Protein AF-A0A917Z9F9-F1 (afdb_monomer_lite)

Radius of gyration: 21.96 Å; chains: 1; bounding box: 46×23×63 Å

Foldseek 3Di:
DPPVLVVLLVVLLVLLVVLVVVLVVLVVVLVVLVVCVVPCVQVQDDDPRSVVVSVCVVVVSVVVSVVSVVSSVVSNVSSVVSVVVSVVSVVVVDDDD

Sequence (97 aa):
MGDG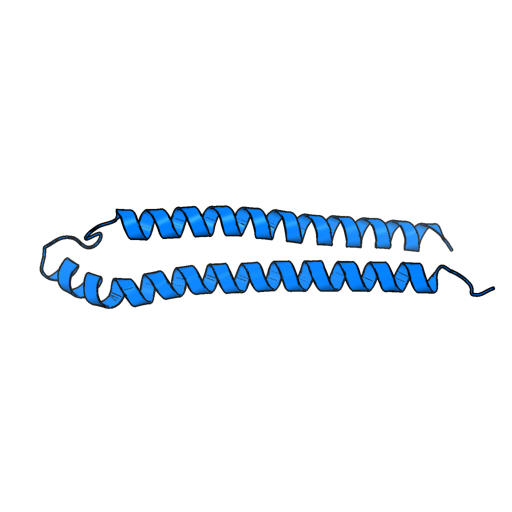YIAADREIRRSGLASAQEAERVRGVLRDVREAFVAAGRPMGDDQYGAEMEKRFPVMRDGVIDAFAAYIDELEGVGGGLRVTAANYRAAERPGP

Secondary structure (DSSP, 8-state):
--HHHHHHHHHHHHHHHHHHHHHHHHHHHHHHHHHHHHHTSSTT-SSHHHHHHHHHHHHHHHHHHHHHHHHHHHHHHHHHHHHHHHHHHHHHHS---

Structure (mmCIF, N/CA/C/O backbone):
data_AF-A0A917Z9F9-F1
#
_entry.id   AF-A0A917Z9F9-F1
#
loop_
_atom_site.group_PDB
_atom_site.id
_atom_site.type_symbol
_atom_site.label_atom_id
_atom_site.label_alt_id
_atom_site.label_comp_id
_atom_site.label_asym_id
_atom_site.label_entity_id
_atom_site.label_seq_id
_atom_site.pdbx_PDB_ins_code
_atom_site.Cartn_x
_atom_site.Cartn_y
_atom_site.Cartn_z
_atom_site.occupancy
_atom_site.B_iso_or_equiv
_atom_site.auth_seq_id
_atom_site.auth_comp_id
_atom_site.auth_asym_id
_atom_site.auth_atom_id
_atom_site.pdbx_PDB_model_num
ATOM 1 N N . MET A 1 1 ? 17.239 4.364 -38.012 1.00 48.62 1 MET A N 1
ATOM 2 C CA . MET A 1 1 ? 16.022 4.052 -37.226 1.00 48.62 1 MET A CA 1
ATOM 3 C C . MET A 1 1 ? 16.368 3.457 -35.845 1.00 48.62 1 MET A C 1
ATOM 5 O O . MET A 1 1 ? 15.686 2.548 -35.406 1.00 48.62 1 MET A O 1
ATOM 9 N N . GLY A 1 2 ? 17.404 3.950 -35.144 1.00 55.97 2 GLY A N 1
ATOM 10 C CA . GLY A 1 2 ? 17.835 3.395 -33.841 1.00 55.97 2 GLY A CA 1
ATOM 11 C C . GLY A 1 2 ? 17.519 4.277 -32.624 1.00 55.97 2 GLY A C 1
ATOM 12 O O . GLY A 1 2 ? 17.225 3.763 -31.552 1.00 55.97 2 GLY A O 1
ATOM 13 N N . ASP A 1 3 ? 17.496 5.604 -32.790 1.00 58.47 3 ASP A N 1
ATOM 14 C CA . ASP A 1 3 ? 17.384 6.534 -31.652 1.00 58.47 3 ASP A CA 1
ATOM 15 C C . ASP A 1 3 ? 16.008 6.552 -30.968 1.00 58.47 3 ASP A C 1
ATOM 17 O O . ASP A 1 3 ? 15.928 6.702 -29.749 1.00 58.47 3 ASP A O 1
ATOM 21 N N . GLY A 1 4 ? 14.919 6.360 -31.721 1.00 59.69 4 GLY A N 1
ATOM 22 C CA . GLY A 1 4 ? 13.560 6.361 -31.158 1.00 59.69 4 GLY A CA 1
ATOM 23 C C . GLY A 1 4 ? 13.290 5.177 -30.222 1.00 59.69 4 GLY A C 1
ATOM 24 O O . GLY A 1 4 ? 12.630 5.332 -29.198 1.00 59.69 4 GLY A O 1
ATOM 25 N N . TYR A 1 5 ? 13.860 4.012 -30.534 1.00 59.28 5 TYR A N 1
ATOM 26 C CA . TYR A 1 5 ? 13.714 2.794 -29.734 1.00 59.28 5 TYR A CA 1
ATOM 27 C C . TYR A 1 5 ? 14.483 2.875 -28.406 1.00 59.28 5 TYR A C 1
ATOM 29 O O . TYR A 1 5 ? 13.946 2.554 -27.345 1.00 59.28 5 TYR A O 1
ATOM 37 N N . ILE A 1 6 ? 15.705 3.414 -28.437 1.00 62.59 6 ILE A N 1
ATOM 38 C CA . ILE A 1 6 ? 16.545 3.591 -27.242 1.00 62.59 6 ILE A CA 1
ATOM 39 C C . ILE A 1 6 ? 15.927 4.606 -26.265 1.00 62.59 6 ILE A C 1
ATOM 41 O O . ILE A 1 6 ? 16.006 4.429 -25.044 1.00 62.59 6 ILE A O 1
ATOM 45 N N . ALA A 1 7 ? 15.302 5.668 -26.783 1.00 62.88 7 ALA A N 1
ATOM 46 C CA . ALA A 1 7 ? 14.582 6.641 -25.966 1.00 62.88 7 ALA A CA 1
ATOM 47 C C . ALA A 1 7 ? 13.368 6.005 -25.260 1.00 62.88 7 ALA A C 1
ATOM 49 O O . ALA A 1 7 ? 13.211 6.188 -24.050 1.00 62.88 7 ALA A O 1
ATOM 50 N N . ALA A 1 8 ? 12.586 5.190 -25.977 1.00 66.50 8 ALA A N 1
ATOM 51 C CA . ALA A 1 8 ? 11.427 4.486 -25.430 1.00 66.50 8 ALA A CA 1
ATOM 52 C C . ALA A 1 8 ? 11.809 3.441 -24.357 1.00 66.50 8 ALA A C 1
ATOM 54 O O . ALA A 1 8 ? 11.200 3.419 -23.288 1.00 66.50 8 ALA A O 1
ATOM 55 N N . ASP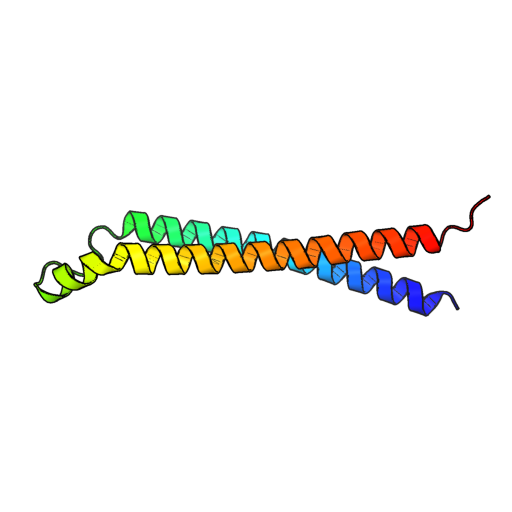 A 1 9 ? 12.860 2.631 -24.559 1.00 69.44 9 ASP A N 1
ATOM 56 C CA . ASP A 1 9 ? 13.347 1.677 -23.535 1.00 69.44 9 ASP A CA 1
ATOM 57 C C . ASP A 1 9 ? 13.795 2.390 -22.249 1.00 69.44 9 ASP A C 1
ATOM 59 O O . ASP A 1 9 ? 13.527 1.933 -21.131 1.00 69.44 9 ASP A O 1
ATOM 63 N N . ARG A 1 10 ? 14.472 3.538 -22.383 1.00 71.19 10 ARG A N 1
ATOM 64 C CA . ARG A 1 10 ? 14.925 4.326 -21.230 1.00 71.19 10 ARG A CA 1
ATOM 65 C C . ARG A 1 10 ? 13.745 4.876 -20.427 1.00 71.19 10 ARG A C 1
ATOM 67 O O . ARG A 1 10 ? 13.808 4.881 -19.196 1.00 71.19 10 ARG A O 1
ATOM 74 N N . GLU A 1 11 ? 12.695 5.333 -21.100 1.00 76.75 11 GLU A N 1
ATOM 75 C CA . GLU A 1 11 ? 11.487 5.861 -20.465 1.00 76.75 11 GLU A CA 1
ATOM 76 C C . GLU A 1 11 ? 10.679 4.764 -19.759 1.00 76.75 11 GLU A C 1
ATOM 78 O O . GLU A 1 11 ? 10.361 4.912 -18.578 1.00 76.75 11 GLU A O 1
ATOM 83 N N . ILE A 1 12 ? 10.473 3.616 -20.415 1.00 74.44 12 ILE A N 1
ATOM 84 C CA . ILE A 1 12 ? 9.799 2.438 -19.841 1.00 74.44 12 ILE A CA 1
ATOM 85 C C . ILE A 1 12 ? 10.506 1.976 -18.563 1.00 74.44 12 ILE A C 1
ATOM 87 O O . ILE A 1 12 ? 9.871 1.715 -17.540 1.00 74.44 12 ILE A O 1
ATOM 91 N N . ARG A 1 13 ? 11.842 1.929 -18.576 1.00 73.19 13 ARG A N 1
ATOM 92 C CA . ARG A 1 13 ? 12.623 1.576 -17.385 1.00 73.19 13 ARG A CA 1
ATOM 93 C C . ARG A 1 13 ? 12.516 2.591 -16.264 1.00 73.19 13 ARG A C 1
ATOM 95 O O . ARG A 1 13 ? 12.427 2.197 -15.102 1.00 73.19 13 ARG A O 1
ATOM 102 N N . ARG A 1 14 ? 12.573 3.883 -16.593 1.00 76.44 14 ARG A N 1
ATOM 103 C CA . ARG A 1 14 ? 12.441 4.953 -15.600 1.00 76.44 14 ARG A CA 1
ATOM 104 C C . ARG A 1 14 ? 11.072 4.883 -14.930 1.00 76.44 14 ARG A C 1
ATOM 106 O O . ARG A 1 14 ? 11.006 4.967 -13.710 1.00 76.44 14 ARG A O 1
ATOM 113 N N . SER A 1 15 ? 10.020 4.669 -15.716 1.00 76.00 15 SER A N 1
ATOM 114 C CA . SER A 1 15 ? 8.655 4.510 -15.221 1.00 76.00 15 SER A CA 1
ATOM 115 C C . SER A 1 15 ? 8.516 3.266 -14.334 1.00 76.00 15 SER A C 1
ATOM 117 O O . SER A 1 15 ? 8.080 3.387 -13.196 1.00 76.00 15 SER A O 1
ATOM 119 N N . GLY A 1 16 ? 9.022 2.101 -14.760 1.00 77.56 16 GLY A N 1
ATOM 120 C CA . GLY A 1 16 ? 8.971 0.885 -13.938 1.00 77.56 16 GLY A CA 1
ATOM 121 C C . GLY A 1 16 ? 9.776 0.974 -12.633 1.00 77.56 16 GLY A C 1
ATOM 122 O O . GLY A 1 16 ? 9.389 0.390 -11.620 1.00 77.56 16 GLY A O 1
ATOM 123 N N . LEU A 1 17 ? 10.890 1.718 -12.625 1.00 81.19 17 LEU A N 1
ATOM 124 C CA . LEU A 1 17 ? 11.636 2.011 -11.399 1.00 81.19 17 LEU A CA 1
ATOM 125 C C . LEU A 1 17 ? 10.854 2.958 -10.480 1.00 81.19 17 LEU A C 1
ATOM 127 O O . LEU A 1 17 ? 10.819 2.726 -9.274 1.00 81.19 17 LEU A O 1
ATOM 131 N N . ALA A 1 18 ? 10.218 3.988 -11.042 1.00 85.31 18 ALA A N 1
ATOM 132 C CA . ALA A 1 18 ? 9.394 4.926 -10.288 1.00 85.31 18 ALA A CA 1
ATOM 133 C C . ALA A 1 18 ? 8.198 4.222 -9.628 1.00 85.31 18 ALA A C 1
ATOM 135 O O . ALA A 1 18 ? 7.971 4.427 -8.441 1.00 85.31 18 ALA A O 1
ATOM 136 N N . SER A 1 19 ? 7.507 3.322 -10.338 1.00 83.06 19 SER A N 1
ATOM 137 C CA . SER A 1 19 ? 6.410 2.526 -9.767 1.00 83.06 19 SER A CA 1
ATOM 138 C C . SER A 1 19 ? 6.869 1.657 -8.594 1.00 83.06 19 SER A C 1
ATOM 140 O O . SER A 1 19 ? 6.184 1.575 -7.582 1.00 83.06 19 SER A O 1
ATOM 142 N N . ALA A 1 20 ? 8.058 1.052 -8.684 1.00 84.75 20 ALA A N 1
ATOM 143 C CA . ALA A 1 20 ? 8.606 0.245 -7.593 1.00 84.75 20 ALA A CA 1
ATOM 144 C C . ALA A 1 20 ? 9.019 1.088 -6.372 1.00 84.75 20 ALA A C 1
ATOM 146 O O . ALA A 1 20 ? 8.814 0.665 -5.238 1.00 84.75 20 ALA A O 1
ATOM 147 N N . GLN A 1 21 ? 9.591 2.275 -6.594 1.00 89.75 21 GLN A N 1
ATOM 148 C CA . GLN A 1 21 ? 9.921 3.206 -5.509 1.00 89.75 21 GLN A CA 1
ATOM 149 C C . GLN A 1 21 ? 8.663 3.733 -4.820 1.00 89.75 21 GLN A C 1
ATOM 151 O O . GLN A 1 21 ? 8.637 3.845 -3.596 1.00 89.75 21 GLN A O 1
ATOM 156 N N . GLU A 1 22 ? 7.619 4.023 -5.594 1.00 91.06 22 GLU A N 1
ATOM 157 C CA . GLU A 1 22 ? 6.340 4.451 -5.044 1.00 91.06 22 GLU A CA 1
ATOM 158 C C . GLU A 1 22 ? 5.676 3.322 -4.249 1.00 91.06 22 GLU A C 1
ATOM 160 O O . GLU A 1 22 ? 5.254 3.559 -3.124 1.00 91.06 22 GLU A O 1
ATOM 165 N N . ALA A 1 23 ? 5.680 2.079 -4.747 1.00 91.06 23 ALA A N 1
ATOM 166 C CA . ALA A 1 23 ? 5.154 0.933 -4.002 1.00 91.06 23 ALA A CA 1
ATOM 167 C C . ALA A 1 23 ? 5.848 0.775 -2.637 1.00 91.06 23 ALA A C 1
ATOM 169 O O . ALA A 1 23 ? 5.191 0.560 -1.619 1.00 91.06 23 ALA A O 1
ATOM 170 N N . GLU A 1 24 ? 7.171 0.952 -2.591 1.00 92.81 24 GLU A N 1
ATOM 171 C CA . GLU A 1 24 ? 7.930 0.897 -1.339 1.00 92.81 24 GLU A CA 1
ATOM 172 C C . GLU A 1 24 ? 7.585 2.051 -0.388 1.00 92.81 24 GLU A C 1
ATOM 174 O O . GLU A 1 24 ? 7.394 1.841 0.812 1.00 92.81 24 GLU A O 1
ATOM 179 N N . ARG A 1 25 ? 7.429 3.271 -0.914 1.00 94.12 25 ARG A N 1
ATOM 180 C CA . ARG A 1 25 ? 6.960 4.412 -0.120 1.00 94.12 25 ARG A CA 1
ATOM 181 C C . ARG A 1 25 ? 5.578 4.133 0.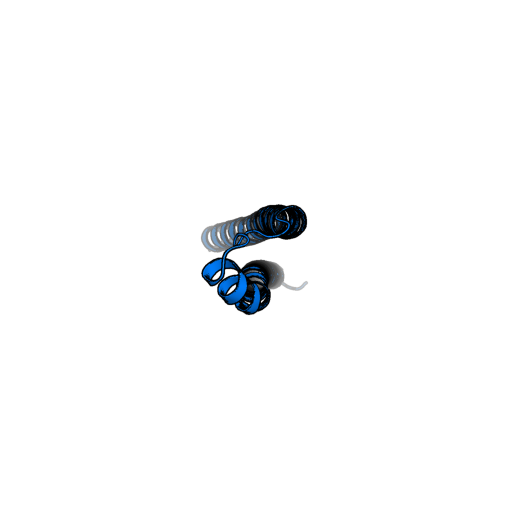476 1.00 94.12 25 ARG A C 1
ATOM 183 O O . ARG A 1 25 ? 5.377 4.353 1.669 1.00 94.12 25 ARG A O 1
ATOM 190 N N . VAL A 1 26 ? 4.643 3.645 -0.335 1.00 94.19 26 VAL A N 1
ATOM 191 C CA . VAL A 1 26 ? 3.265 3.348 0.078 1.00 94.19 26 VAL A CA 1
ATOM 192 C C . VAL A 1 26 ? 3.237 2.246 1.144 1.00 94.19 26 VAL A C 1
ATOM 194 O O . VAL A 1 26 ? 2.489 2.365 2.112 1.00 94.19 26 VAL A O 1
ATOM 197 N N . ARG A 1 27 ? 4.103 1.226 1.053 1.00 96.19 27 ARG A N 1
ATOM 198 C CA . ARG A 1 27 ? 4.288 0.226 2.125 1.00 96.19 27 ARG A CA 1
ATOM 199 C C . ARG A 1 27 ? 4.748 0.842 3.438 1.00 96.19 27 ARG A C 1
ATOM 201 O O . ARG A 1 27 ? 4.263 0.439 4.494 1.00 96.19 27 ARG A O 1
ATOM 208 N N . GLY A 1 28 ? 5.666 1.807 3.373 1.00 96.69 28 GLY A N 1
ATOM 209 C CA . GLY A 1 28 ? 6.093 2.577 4.540 1.00 96.69 28 GLY A CA 1
ATOM 210 C C . GLY A 1 28 ? 4.907 3.262 5.217 1.00 96.69 28 GLY A C 1
ATOM 211 O O . GLY A 1 28 ? 4.678 3.048 6.402 1.00 96.69 28 GLY A O 1
ATOM 212 N N . VAL A 1 29 ? 4.090 3.976 4.440 1.00 96.62 29 VAL A N 1
ATOM 213 C CA . VAL A 1 29 ? 2.878 4.637 4.950 1.00 96.62 29 VAL A CA 1
ATOM 214 C C . VAL A 1 29 ? 1.881 3.627 5.524 1.00 96.62 29 VAL A C 1
ATOM 216 O O . VAL A 1 29 ? 1.341 3.853 6.603 1.00 96.62 29 VAL A O 1
ATOM 219 N N . LEU A 1 30 ? 1.652 2.492 4.856 1.00 95.69 30 LEU A N 1
ATOM 220 C CA . LEU A 1 30 ? 0.750 1.451 5.358 1.00 95.69 30 LEU A CA 1
ATOM 221 C C . LEU A 1 30 ? 1.216 0.887 6.709 1.00 95.69 30 LEU A C 1
ATOM 223 O O . LEU A 1 30 ? 0.386 0.613 7.578 1.00 95.69 30 LEU A O 1
ATOM 227 N N . ARG A 1 31 ? 2.527 0.708 6.907 1.00 96.19 31 ARG A N 1
ATOM 228 C CA . ARG A 1 31 ? 3.074 0.293 8.204 1.00 96.19 31 ARG A CA 1
ATOM 229 C C . ARG A 1 31 ? 2.761 1.334 9.277 1.00 96.19 31 ARG A C 1
ATOM 231 O O . ARG A 1 31 ? 2.198 0.966 10.303 1.00 96.19 31 ARG A O 1
ATOM 238 N N . ASP A 1 32 ? 3.038 2.605 9.008 1.00 95.31 32 ASP A N 1
ATOM 239 C CA . ASP A 1 32 ? 2.811 3.690 9.967 1.00 95.31 32 ASP A CA 1
ATOM 240 C C . ASP A 1 32 ? 1.312 3.821 10.318 1.00 95.31 32 ASP A C 1
ATOM 242 O O . ASP A 1 32 ? 0.938 3.991 11.478 1.00 95.31 32 ASP A O 1
ATOM 246 N N . VAL A 1 33 ? 0.424 3.642 9.332 1.00 91.94 33 VAL A N 1
ATOM 247 C CA . VAL A 1 33 ? -1.036 3.601 9.529 1.00 91.94 33 VAL A CA 1
ATOM 248 C C . VAL A 1 33 ? -1.453 2.424 10.416 1.00 91.94 33 VAL A C 1
ATOM 250 O O . VAL A 1 33 ? -2.269 2.591 11.324 1.00 91.94 33 VAL A O 1
ATOM 253 N N . ARG A 1 34 ? -0.897 1.226 10.191 1.00 92.25 34 ARG A N 1
ATOM 254 C CA . ARG A 1 34 ? -1.175 0.047 11.031 1.00 92.25 34 ARG A CA 1
ATOM 255 C C . ARG A 1 34 ? -0.715 0.261 12.468 1.00 92.25 34 ARG A C 1
ATOM 257 O O . ARG A 1 34 ? -1.454 -0.076 13.390 1.00 92.25 34 ARG A O 1
ATOM 264 N N . GLU A 1 35 ? 0.466 0.837 12.660 1.00 92.94 35 GLU A N 1
ATOM 265 C CA . GLU A 1 35 ? 0.987 1.177 13.985 1.00 92.94 35 GLU A CA 1
ATOM 266 C C . GLU A 1 35 ? 0.085 2.192 14.695 1.00 92.94 35 GLU A C 1
ATOM 268 O O . GLU A 1 35 ? -0.267 1.986 15.857 1.00 92.94 35 GLU A O 1
ATOM 273 N N . ALA A 1 36 ? -0.383 3.222 13.984 1.00 89.88 36 ALA A N 1
ATOM 274 C CA . ALA A 1 36 ? -1.332 4.190 14.523 1.00 89.88 36 ALA A CA 1
ATOM 275 C C . ALA A 1 36 ? -2.648 3.525 14.960 1.00 89.88 36 ALA A C 1
ATOM 277 O O . ALA A 1 36 ? -3.140 3.802 16.053 1.00 89.88 36 ALA A O 1
ATOM 278 N N . PHE A 1 37 ? -3.194 2.603 14.158 1.00 88.44 37 PHE A N 1
ATOM 279 C CA . PHE A 1 37 ? -4.403 1.859 14.523 1.00 88.44 37 PHE A CA 1
ATOM 280 C C . PHE A 1 37 ? -4.218 0.973 15.759 1.00 88.44 37 PHE A C 1
ATOM 282 O O . PHE A 1 37 ? -5.140 0.865 16.565 1.00 88.44 37 PHE A O 1
ATOM 289 N N . VAL A 1 38 ? -3.047 0.355 15.928 1.00 87.50 38 VAL A N 1
ATOM 290 C CA . VAL A 1 38 ? -2.727 -0.445 17.123 1.00 87.50 38 VAL A CA 1
ATOM 291 C C . VAL A 1 38 ? -2.568 0.446 18.358 1.00 87.50 38 VAL A C 1
ATOM 293 O O . VAL A 1 38 ? -3.039 0.090 19.436 1.00 87.50 38 VAL A O 1
ATOM 296 N N . ALA A 1 39 ? -1.938 1.614 18.210 1.00 87.38 39 ALA A N 1
ATOM 297 C CA . ALA A 1 39 ? -1.708 2.552 19.307 1.00 87.38 39 ALA A CA 1
ATOM 298 C C . ALA A 1 39 ? -2.980 3.286 19.769 1.00 87.38 39 ALA A C 1
ATOM 300 O O . ALA A 1 39 ? -3.046 3.733 20.913 1.00 87.38 39 ALA A O 1
ATOM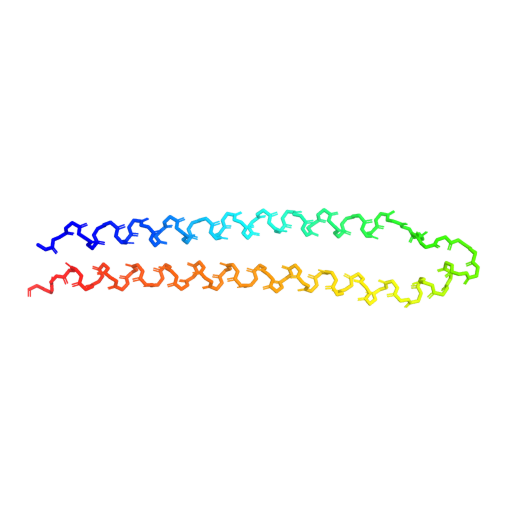 301 N N . ALA A 1 40 ? -3.986 3.413 18.900 1.00 80.00 40 ALA A N 1
ATOM 302 C CA . ALA A 1 40 ? -5.147 4.274 19.112 1.00 80.00 40 ALA A CA 1
ATOM 303 C C . ALA A 1 40 ? -6.085 3.868 20.271 1.00 80.00 40 ALA A C 1
ATOM 305 O O . ALA A 1 40 ? -6.953 4.658 20.639 1.00 80.00 40 ALA A O 1
ATOM 306 N N . GLY A 1 41 ? -5.925 2.688 20.883 1.00 75.31 41 GLY A N 1
ATOM 307 C CA . GLY A 1 41 ? -6.726 2.267 22.039 1.00 75.31 41 GLY A CA 1
ATOM 308 C C . GLY A 1 41 ? -8.230 2.255 21.732 1.00 75.31 41 GLY A C 1
ATOM 309 O O . GLY A 1 41 ? -8.688 1.401 20.980 1.00 75.31 41 GLY A O 1
ATOM 310 N N . ARG A 1 42 ? -8.983 3.203 22.310 1.00 70.62 42 ARG A N 1
ATOM 311 C CA . ARG A 1 42 ? -10.392 3.500 21.982 1.00 70.62 42 ARG A CA 1
ATOM 312 C C . ARG A 1 42 ? -10.500 4.860 21.282 1.00 70.62 42 ARG A C 1
ATOM 314 O O . ARG A 1 42 ? -10.800 5.862 21.935 1.00 70.62 42 ARG A O 1
ATOM 321 N N . PRO A 1 43 ? -10.254 4.930 19.964 1.00 74.56 43 PRO A N 1
ATOM 322 C CA . PRO A 1 43 ? -10.204 6.203 19.250 1.00 74.56 43 PRO A CA 1
ATOM 323 C C . PRO A 1 43 ? -11.556 6.912 19.168 1.00 74.56 43 PRO A C 1
ATOM 325 O O . PRO A 1 43 ? -11.590 8.109 18.894 1.00 74.56 43 PRO A O 1
ATOM 328 N N . MET A 1 44 ? -12.662 6.196 19.387 1.00 82.12 44 MET A N 1
ATOM 329 C CA . MET A 1 44 ? -14.008 6.741 19.218 1.00 82.12 44 MET A CA 1
ATOM 330 C C . MET A 1 44 ? -14.595 7.363 20.490 1.00 82.12 44 MET A C 1
ATOM 332 O O . MET A 1 44 ? -15.670 7.950 20.430 1.00 82.12 44 MET A O 1
ATOM 336 N N . GLY A 1 45 ? -13.879 7.309 21.616 1.00 77.06 45 GLY A N 1
ATOM 337 C CA . GLY A 1 45 ? -14.340 7.851 22.893 1.00 77.06 45 GLY A CA 1
ATOM 338 C C . GLY A 1 45 ? -15.289 6.917 23.651 1.00 77.06 45 GLY A C 1
ATOM 339 O O . GLY A 1 45 ? -15.760 5.904 23.135 1.00 77.06 45 GLY A O 1
ATOM 340 N N . ASP A 1 46 ? -15.545 7.257 24.915 1.00 80.56 46 ASP A N 1
ATOM 341 C CA . ASP A 1 46 ? -16.272 6.399 25.866 1.00 80.56 46 ASP A CA 1
ATOM 342 C C . ASP A 1 46 ? -17.755 6.764 26.040 1.00 80.56 46 ASP A C 1
ATOM 344 O O . ASP A 1 46 ? -18.441 6.203 26.896 1.00 80.56 46 ASP A O 1
ATOM 348 N N . ASP A 1 47 ? -18.271 7.694 25.235 1.00 84.19 47 ASP A N 1
ATOM 349 C CA . ASP A 1 47 ? -19.694 8.017 25.225 1.00 84.19 47 ASP A CA 1
ATOM 350 C C . ASP A 1 47 ? -20.510 7.029 24.366 1.00 84.19 47 ASP A C 1
ATOM 352 O O . ASP A 1 47 ? -19.985 6.138 23.690 1.00 84.19 47 ASP A O 1
ATOM 356 N N . GLN A 1 48 ? -21.838 7.161 24.414 1.00 83.00 48 GLN A N 1
ATOM 357 C CA . GLN A 1 48 ? -22.747 6.285 23.674 1.00 83.00 48 GLN A CA 1
ATOM 358 C C . GLN A 1 48 ? -22.528 6.358 22.154 1.00 83.00 48 GLN A C 1
ATOM 360 O O . GLN A 1 48 ? -22.713 5.358 21.461 1.00 83.00 48 GLN A O 1
ATOM 365 N N . TYR A 1 49 ? -22.134 7.519 21.629 1.00 82.25 49 TYR A N 1
ATOM 366 C CA . TYR A 1 49 ? -21.859 7.699 20.208 1.00 82.25 49 TYR A CA 1
ATOM 367 C C . TYR A 1 49 ? -20.533 7.029 19.821 1.00 82.25 49 TYR A C 1
ATOM 369 O O . TYR A 1 49 ? -20.475 6.296 18.832 1.00 82.25 49 TYR A O 1
ATOM 377 N N . GLY A 1 50 ? -19.506 7.180 20.655 1.00 82.38 50 GLY A N 1
ATOM 378 C CA . GLY A 1 50 ? -18.222 6.505 20.539 1.00 82.38 50 GLY A CA 1
ATOM 379 C C . GLY A 1 50 ? -18.344 4.989 20.557 1.00 82.38 50 GLY A C 1
ATOM 380 O O . GLY A 1 50 ? -17.796 4.315 19.689 1.00 82.38 50 GLY A O 1
ATOM 381 N N . ALA A 1 51 ? -19.168 4.441 21.454 1.00 85.00 51 ALA A N 1
ATOM 382 C CA . ALA A 1 51 ? -19.446 3.008 21.510 1.00 85.00 51 ALA A CA 1
ATOM 383 C C . ALA A 1 51 ? -20.122 2.469 20.234 1.00 85.00 51 ALA A C 1
ATOM 385 O O . ALA A 1 51 ? -19.856 1.336 19.832 1.00 85.00 51 ALA A O 1
ATOM 386 N N . GLU A 1 52 ? -20.985 3.255 19.581 1.00 86.00 52 GLU A N 1
ATOM 387 C CA . GLU A 1 52 ? -21.577 2.874 18.293 1.00 86.00 52 GLU A CA 1
ATOM 388 C C . GLU A 1 52 ? -20.570 2.970 17.139 1.00 86.00 52 GLU A C 1
ATOM 390 O O . GLU A 1 52 ? -20.545 2.097 16.267 1.00 86.00 52 GLU A O 1
ATOM 395 N N . MET A 1 53 ? -19.711 3.992 17.133 1.00 82.38 53 MET A N 1
ATOM 396 C CA . MET A 1 53 ? -18.652 4.124 16.130 1.00 82.38 53 MET A CA 1
ATOM 397 C C . MET A 1 53 ? -17.592 3.027 16.261 1.00 82.38 53 MET A C 1
ATOM 399 O O . MET A 1 53 ? -17.149 2.489 15.245 1.00 82.38 53 MET A O 1
ATOM 403 N N . GLU A 1 54 ? -17.264 2.617 17.485 1.00 86.12 54 GLU A N 1
ATOM 404 C CA . GLU A 1 54 ? -16.323 1.531 17.772 1.00 86.12 54 GLU A CA 1
ATOM 405 C C . GLU A 1 54 ? -16.755 0.215 17.104 1.00 86.12 54 GLU A C 1
ATOM 407 O O . GLU A 1 54 ? -15.924 -0.541 16.610 1.00 86.12 54 GLU A O 1
ATOM 412 N N . LYS A 1 55 ? -18.067 -0.037 16.973 1.00 86.00 55 LYS A N 1
ATOM 413 C CA . LYS A 1 55 ? -18.582 -1.228 16.269 1.00 86.00 55 LYS A CA 1
ATOM 414 C C . LYS A 1 55 ? -18.243 -1.232 14.779 1.00 86.00 55 LYS A C 1
ATOM 416 O O . LYS A 1 55 ? -18.088 -2.297 14.187 1.00 86.00 55 LYS A O 1
ATOM 421 N N . ARG A 1 56 ? -18.174 -0.054 14.154 1.00 87.12 56 ARG A N 1
ATOM 422 C CA . ARG A 1 56 ? -17.866 0.105 12.721 1.00 87.12 56 ARG A CA 1
ATOM 423 C C . ARG A 1 56 ? -16.379 0.306 12.463 1.00 87.12 56 ARG A C 1
ATOM 425 O O . ARG A 1 56 ? -15.937 0.147 11.326 1.00 87.12 56 ARG A O 1
ATOM 432 N N . PHE A 1 57 ? -15.620 0.644 13.499 1.00 86.81 57 PHE A N 1
ATOM 433 C CA . PHE A 1 57 ? -14.210 0.973 13.386 1.00 86.81 57 PHE A CA 1
ATOM 434 C C . PHE A 1 57 ? -13.358 -0.144 12.760 1.00 86.81 57 PHE A C 1
ATOM 436 O O . PHE A 1 57 ? -12.590 0.178 11.855 1.00 86.81 57 PHE A O 1
ATOM 443 N N . PRO A 1 58 ? -13.526 -1.440 13.104 1.00 89.00 58 PRO A N 1
ATOM 444 C CA . PRO A 1 58 ? -12.782 -2.514 12.446 1.00 89.00 58 PRO A CA 1
ATOM 445 C C . PRO A 1 58 ? -13.006 -2.555 10.932 1.00 89.00 58 PRO A C 1
ATOM 447 O O . PRO A 1 58 ? -12.045 -2.627 10.179 1.00 89.00 58 PRO A O 1
ATOM 450 N N . VAL A 1 59 ? -14.256 -2.417 10.479 1.00 90.62 59 VAL A N 1
ATOM 451 C CA . VAL A 1 59 ? -14.597 -2.431 9.045 1.00 90.62 59 VAL A CA 1
ATOM 452 C C . VAL A 1 59 ? -13.983 -1.233 8.321 1.00 90.62 59 VAL A C 1
ATOM 454 O O . VAL A 1 59 ? -13.471 -1.369 7.214 1.00 90.62 59 VAL A O 1
ATOM 457 N N . MET A 1 60 ? -14.006 -0.055 8.948 1.00 88.44 60 MET A N 1
ATOM 458 C CA . MET A 1 60 ? -13.387 1.148 8.387 1.00 88.44 60 MET A CA 1
ATOM 459 C C . MET A 1 60 ? -11.862 1.009 8.300 1.00 88.44 60 MET A C 1
ATOM 461 O O . MET A 1 60 ? -11.279 1.326 7.266 1.00 88.44 60 MET A O 1
ATOM 465 N N . ARG A 1 61 ? -11.224 0.508 9.364 1.00 90.81 61 ARG A N 1
ATOM 466 C CA . ARG A 1 61 ? -9.787 0.217 9.406 1.00 90.81 61 ARG A CA 1
ATOM 467 C C . ARG A 1 61 ? -9.394 -0.755 8.299 1.00 90.81 61 ARG A C 1
ATOM 469 O O . ARG A 1 61 ? -8.441 -0.490 7.570 1.00 90.81 61 ARG A O 1
ATOM 476 N N . ASP A 1 62 ? -10.122 -1.860 8.182 1.00 92.88 62 ASP A N 1
ATOM 477 C CA . ASP A 1 62 ? -9.827 -2.905 7.206 1.00 92.88 62 ASP A CA 1
ATOM 478 C C . ASP A 1 62 ? -9.998 -2.359 5.781 1.00 92.88 62 ASP A C 1
ATOM 480 O O . ASP A 1 62 ? -9.097 -2.513 4.966 1.00 92.88 62 ASP A O 1
ATOM 484 N N . GLY A 1 63 ? -11.044 -1.565 5.521 1.00 94.94 63 GLY A N 1
ATOM 485 C CA . GLY A 1 63 ? -11.226 -0.890 4.232 1.00 94.94 63 GLY A CA 1
ATOM 486 C C . GLY A 1 63 ? -10.092 0.079 3.864 1.00 94.94 63 GLY A C 1
ATOM 487 O O . GLY A 1 63 ? -9.703 0.153 2.699 1.00 94.94 63 GLY A O 1
ATOM 488 N N . VAL A 1 64 ? -9.520 0.798 4.838 1.00 92.31 64 VAL A N 1
ATOM 489 C CA . VAL A 1 64 ? -8.323 1.626 4.603 1.00 92.31 64 VAL A CA 1
ATOM 490 C C . VAL A 1 64 ? -7.130 0.745 4.232 1.00 92.31 64 VAL A C 1
ATOM 492 O O . VAL A 1 64 ? -6.456 1.021 3.243 1.00 92.31 64 VAL A O 1
ATOM 495 N N . ILE A 1 65 ? -6.873 -0.322 4.993 1.00 94.81 65 ILE A N 1
ATOM 496 C CA . ILE A 1 65 ? -5.754 -1.244 4.742 1.00 94.81 65 ILE A CA 1
ATOM 497 C C . ILE A 1 65 ? -5.879 -1.903 3.362 1.00 94.81 65 ILE A C 1
ATOM 499 O O . I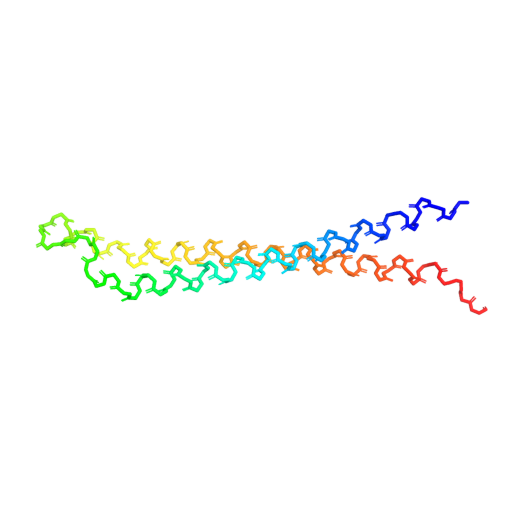LE A 1 65 ? -4.886 -1.978 2.636 1.00 94.81 65 ILE A O 1
ATOM 503 N N . ASP A 1 66 ? -7.082 -2.330 2.988 1.00 96.12 66 ASP A N 1
ATOM 504 C CA . ASP A 1 66 ? -7.361 -2.967 1.702 1.00 96.12 66 ASP A CA 1
ATOM 505 C C . ASP A 1 66 ? -7.125 -2.004 0.532 1.00 96.12 66 ASP A C 1
ATOM 507 O O . ASP A 1 66 ? -6.543 -2.393 -0.479 1.00 96.12 66 ASP A O 1
ATOM 511 N N . ALA A 1 67 ? -7.493 -0.726 0.677 1.00 95.62 67 ALA A N 1
ATOM 512 C CA . ALA A 1 67 ? -7.224 0.287 -0.342 1.00 95.62 67 ALA A CA 1
ATOM 513 C C . ALA A 1 67 ? -5.716 0.506 -0.563 1.00 95.62 67 ALA A C 1
ATOM 515 O O . ALA A 1 67 ? -5.266 0.619 -1.705 1.00 95.62 67 ALA A O 1
ATOM 516 N N . PHE A 1 68 ? -4.921 0.518 0.512 1.00 95.94 68 PHE A N 1
ATOM 517 C CA . PHE A 1 68 ? -3.460 0.569 0.402 1.00 95.94 68 PHE A CA 1
ATOM 518 C C . PHE A 1 68 ? -2.898 -0.672 -0.298 1.00 95.94 68 PHE A C 1
ATOM 520 O O . PHE A 1 68 ? -2.031 -0.538 -1.159 1.00 95.94 68 PHE A O 1
ATOM 527 N N . ALA A 1 69 ? -3.382 -1.865 0.060 1.00 94.00 69 ALA A N 1
ATOM 528 C CA . ALA A 1 69 ? -2.937 -3.113 -0.555 1.00 94.00 69 ALA A CA 1
ATOM 529 C C . ALA A 1 69 ? -3.238 -3.133 -2.062 1.00 94.00 69 ALA A C 1
ATOM 531 O O . ALA A 1 69 ? -2.333 -3.369 -2.857 1.00 94.00 69 ALA A O 1
ATOM 532 N N . ALA A 1 70 ? -4.463 -2.773 -2.454 1.00 95.25 70 ALA A N 1
ATOM 533 C CA . ALA A 1 70 ? -4.868 -2.713 -3.855 1.00 95.25 70 ALA A CA 1
ATOM 534 C C . ALA A 1 70 ? -4.003 -1.742 -4.678 1.00 95.25 70 ALA A C 1
ATOM 536 O O . ALA A 1 70 ? -3.614 -2.055 -5.802 1.00 95.25 70 ALA A O 1
ATOM 537 N N . TYR A 1 71 ? -3.660 -0.581 -4.114 1.00 94.50 71 TYR A N 1
ATOM 538 C CA . TYR A 1 71 ? -2.808 0.387 -4.803 1.00 94.50 71 TYR A CA 1
ATOM 539 C C . TYR A 1 71 ? -1.354 -0.094 -4.941 1.00 94.50 71 TYR A C 1
ATOM 541 O O . TYR A 1 71 ? -0.724 0.118 -5.976 1.00 94.50 71 TYR A O 1
ATOM 549 N N . ILE A 1 72 ? -0.816 -0.786 -3.930 1.00 93.06 72 ILE A N 1
ATOM 550 C CA . ILE A 1 72 ? 0.506 -1.422 -4.025 1.00 93.06 72 ILE A CA 1
ATOM 551 C C . ILE A 1 72 ? 0.501 -2.482 -5.133 1.00 93.06 72 ILE A C 1
ATOM 553 O O . ILE A 1 72 ? 1.398 -2.469 -5.976 1.00 93.06 72 ILE A O 1
ATOM 557 N N . ASP A 1 73 ? -0.517 -3.344 -5.172 1.00 92.00 73 ASP A N 1
ATOM 558 C CA . ASP A 1 73 ? -0.647 -4.394 -6.188 1.00 92.00 73 ASP A CA 1
ATOM 559 C C . ASP A 1 73 ? -0.707 -3.802 -7.607 1.00 92.00 73 ASP A C 1
ATOM 561 O O . ASP A 1 73 ? -0.076 -4.320 -8.533 1.00 92.00 73 ASP A O 1
ATOM 565 N N . GLU A 1 74 ? -1.404 -2.675 -7.786 1.00 92.00 74 GLU A N 1
ATOM 566 C CA . GLU A 1 74 ? -1.441 -1.946 -9.056 1.00 92.00 74 GLU A CA 1
ATOM 567 C C . GLU A 1 74 ? -0.052 -1.425 -9.459 1.00 92.00 74 GLU A C 1
ATOM 569 O O . GLU A 1 74 ? 0.395 -1.649 -10.590 1.00 92.00 74 GLU A O 1
ATOM 574 N N . LEU A 1 75 ? 0.669 -0.776 -8.539 1.00 89.56 75 LEU A N 1
ATOM 575 C 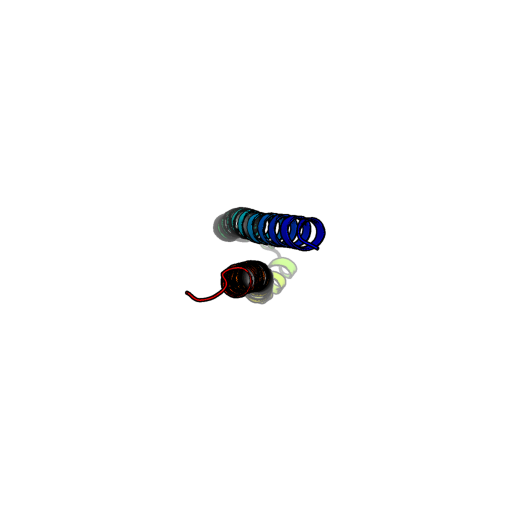CA . LEU A 1 75 ? 2.017 -0.259 -8.794 1.00 89.56 75 LEU A CA 1
ATOM 576 C C . LEU A 1 75 ? 3.000 -1.377 -9.165 1.00 89.56 75 LEU A C 1
ATOM 578 O O . LEU A 1 75 ? 3.840 -1.206 -10.058 1.00 89.56 75 LEU A O 1
ATOM 582 N N . GLU A 1 76 ? 2.892 -2.533 -8.514 1.00 89.12 76 GLU A N 1
ATOM 583 C CA . GLU A 1 76 ? 3.709 -3.704 -8.826 1.00 89.12 76 GLU A CA 1
ATOM 584 C C . GLU A 1 76 ? 3.337 -4.337 -10.165 1.00 89.12 76 GLU A C 1
ATOM 586 O O . GLU A 1 76 ? 4.235 -4.691 -10.936 1.00 89.12 76 GLU A O 1
ATOM 591 N N . GLY A 1 77 ? 2.044 -4.410 -10.483 1.00 88.50 77 GLY A N 1
ATOM 592 C CA . GLY A 1 77 ? 1.550 -4.866 -11.778 1.00 88.50 77 GLY A CA 1
ATOM 593 C C . GLY A 1 77 ? 2.068 -3.998 -12.927 1.00 88.50 77 GLY A C 1
ATOM 594 O O . GLY A 1 77 ? 2.637 -4.517 -13.893 1.00 88.50 77 GLY A O 1
ATOM 595 N N . VAL A 1 78 ? 1.963 -2.673 -12.794 1.00 87.25 78 VAL A N 1
ATOM 596 C CA . VAL A 1 78 ? 2.482 -1.707 -13.777 1.00 87.25 78 VAL A CA 1
ATOM 597 C C . VAL A 1 78 ? 4.000 -1.833 -13.908 1.00 87.25 78 VAL A C 1
ATOM 599 O O . VAL A 1 78 ? 4.521 -1.997 -15.015 1.00 87.25 78 VAL A O 1
ATOM 602 N N . GLY A 1 79 ? 4.730 -1.826 -12.790 1.00 81.50 79 GLY A N 1
ATOM 603 C CA . GLY A 1 79 ? 6.187 -1.959 -12.794 1.00 81.50 79 GLY A CA 1
ATOM 604 C C . GLY A 1 79 ? 6.667 -3.284 -13.402 1.00 81.50 79 GLY A C 1
ATOM 605 O O . GLY A 1 79 ? 7.650 -3.307 -14.149 1.00 81.50 79 GLY A O 1
ATOM 606 N N . GLY A 1 80 ? 5.969 -4.387 -13.124 1.00 80.56 80 GLY A N 1
ATOM 607 C CA . GLY A 1 80 ? 6.225 -5.705 -13.704 1.00 80.56 80 GLY A CA 1
ATOM 608 C C . GLY A 1 80 ? 5.992 -5.733 -15.214 1.00 80.56 80 GLY A C 1
ATOM 609 O O . GLY A 1 80 ? 6.884 -6.137 -15.965 1.00 80.56 80 GLY A O 1
ATOM 610 N N . GLY A 1 81 ? 4.843 -5.229 -15.673 1.00 82.31 81 GLY A N 1
ATOM 611 C CA . GLY A 1 81 ? 4.498 -5.151 -17.095 1.00 82.31 81 GLY A CA 1
ATOM 612 C C . GLY A 1 81 ? 5.489 -4.312 -17.906 1.00 82.31 81 GLY A C 1
ATOM 613 O O . GLY A 1 81 ? 5.924 -4.726 -18.985 1.00 82.31 81 GLY A O 1
ATOM 614 N N . LEU A 1 82 ? 5.933 -3.177 -17.359 1.00 81.19 82 LEU A N 1
ATOM 615 C CA . LEU A 1 82 ? 6.949 -2.325 -17.983 1.00 81.19 82 LEU A CA 1
ATOM 616 C C . LEU A 1 82 ? 8.310 -3.032 -18.095 1.00 81.19 82 LEU A C 1
ATOM 618 O O . LEU A 1 82 ? 8.965 -2.947 -19.135 1.00 81.19 82 LEU A O 1
ATOM 622 N N . ARG A 1 83 ? 8.731 -3.789 -17.072 1.00 77.69 83 ARG A N 1
ATOM 623 C CA . ARG A 1 83 ? 9.985 -4.568 -17.120 1.00 77.69 83 ARG A CA 1
ATOM 624 C C . ARG A 1 83 ? 9.946 -5.673 -18.172 1.00 77.69 83 ARG A C 1
ATOM 626 O O . ARG A 1 83 ? 10.915 -5.821 -18.915 1.00 77.69 83 ARG A O 1
ATOM 633 N N . VAL A 1 84 ? 8.844 -6.421 -18.251 1.00 82.06 84 VAL A N 1
ATOM 634 C CA . VAL A 1 84 ? 8.647 -7.467 -19.272 1.00 82.06 84 VAL A CA 1
ATOM 635 C C . VAL A 1 84 ? 8.661 -6.854 -20.672 1.00 82.06 84 VAL A C 1
ATOM 637 O O . VAL A 1 84 ? 9.350 -7.348 -21.561 1.00 82.06 84 VAL A O 1
ATOM 640 N N . THR A 1 85 ? 7.974 -5.726 -20.853 1.00 76.88 85 THR A N 1
ATOM 641 C CA . THR A 1 85 ? 7.934 -5.003 -22.130 1.00 76.88 85 THR A CA 1
ATOM 642 C C . THR A 1 85 ? 9.330 -4.545 -22.566 1.00 76.88 85 THR A C 1
ATOM 644 O O . THR A 1 85 ? 9.729 -4.795 -23.702 1.00 76.88 85 THR A O 1
ATOM 647 N N . ALA A 1 86 ? 10.119 -3.954 -21.661 1.00 76.25 86 ALA A N 1
ATOM 648 C CA . ALA A 1 86 ? 11.506 -3.575 -21.945 1.00 76.25 86 ALA A CA 1
ATOM 649 C C . ALA A 1 86 ? 12.391 -4.787 -22.299 1.00 76.25 86 ALA A C 1
ATOM 651 O O . ALA A 1 86 ? 13.223 -4.710 -23.204 1.00 76.25 86 ALA A O 1
ATOM 652 N N . ALA A 1 87 ? 12.212 -5.924 -21.616 1.00 78.12 87 ALA A N 1
ATOM 653 C CA . ALA A 1 87 ? 12.947 -7.151 -21.924 1.00 78.12 87 ALA A CA 1
ATOM 654 C C . ALA A 1 87 ? 12.628 -7.678 -23.335 1.00 78.12 87 ALA A C 1
ATOM 656 O O . ALA A 1 87 ? 13.548 -8.042 -24.070 1.00 78.12 87 ALA A O 1
ATOM 657 N N . ASN A 1 88 ? 11.354 -7.648 -23.735 1.00 77.25 88 ASN A N 1
ATOM 658 C CA . ASN A 1 88 ? 10.916 -8.061 -25.069 1.00 77.25 88 ASN A CA 1
ATOM 659 C C . ASN A 1 88 ? 11.489 -7.158 -26.170 1.00 77.25 88 ASN A C 1
ATOM 661 O O . ASN A 1 88 ? 11.961 -7.668 -27.185 1.00 77.25 88 ASN A O 1
ATOM 665 N N . TYR A 1 89 ? 11.521 -5.837 -25.958 1.00 74.38 89 TYR A N 1
ATOM 666 C CA . TYR A 1 89 ? 12.135 -4.911 -26.914 1.00 74.38 89 TYR A CA 1
ATOM 667 C C . TYR A 1 89 ? 13.627 -5.198 -27.127 1.00 74.38 89 TYR A C 1
ATOM 669 O O . TYR A 1 89 ? 14.073 -5.299 -28.268 1.00 74.38 89 TYR A O 1
ATOM 677 N N . ARG A 1 90 ? 14.393 -5.450 -26.058 1.00 72.56 90 ARG A N 1
ATOM 678 C CA . ARG A 1 90 ? 15.814 -5.826 -26.190 1.00 72.56 90 ARG A CA 1
ATOM 679 C C . ARG A 1 90 ? 16.034 -7.168 -26.874 1.00 72.56 90 ARG A C 1
ATOM 681 O O . ARG A 1 90 ? 17.040 -7.343 -27.555 1.00 72.56 90 ARG A O 1
ATOM 688 N N . ALA A 1 91 ? 15.142 -8.131 -26.647 1.00 74.38 91 ALA A N 1
ATOM 689 C CA . ALA A 1 91 ? 15.215 -9.428 -27.308 1.00 74.38 91 ALA A CA 1
ATOM 690 C C . ALA A 1 91 ? 14.980 -9.289 -28.820 1.00 74.38 91 ALA A C 1
ATOM 692 O O . ALA A 1 91 ? 15.684 -9.926 -29.596 1.00 74.38 91 ALA A O 1
ATOM 693 N N . ALA A 1 92 ? 14.057 -8.415 -29.229 1.00 71.88 92 ALA A N 1
ATOM 694 C CA . ALA A 1 92 ? 13.805 -8.105 -30.634 1.00 71.88 92 ALA A CA 1
ATOM 695 C C . ALA A 1 92 ? 14.951 -7.311 -31.297 1.00 71.88 92 ALA A C 1
ATOM 697 O O . ALA A 1 92 ? 15.186 -7.461 -32.493 1.00 71.88 92 ALA A O 1
ATOM 698 N N . GLU A 1 93 ? 15.686 -6.494 -30.535 1.00 66.75 93 GLU A N 1
ATOM 699 C CA . GLU A 1 93 ? 16.847 -5.729 -31.021 1.00 66.75 93 GLU A CA 1
ATOM 700 C C . GLU A 1 93 ? 18.134 -6.553 -31.176 1.00 66.75 93 GLU A C 1
ATOM 702 O O . GLU A 1 93 ? 19.092 -6.069 -31.778 1.00 66.75 93 GLU A O 1
ATOM 707 N N . ARG A 1 94 ? 18.190 -7.789 -30.662 1.00 59.91 94 ARG A N 1
ATOM 708 C CA . ARG A 1 94 ? 19.267 -8.729 -30.996 1.00 59.91 94 ARG A CA 1
ATOM 709 C C . ARG A 1 94 ? 18.871 -9.488 -32.264 1.00 59.91 94 ARG A C 1
ATOM 711 O O . ARG A 1 94 ? 18.047 -10.398 -32.161 1.00 59.91 94 ARG A O 1
ATOM 718 N N . PRO A 1 95 ? 19.452 -9.185 -33.441 1.00 48.81 95 PRO A N 1
ATOM 719 C CA . PRO A 1 95 ? 19.334 -10.113 -34.549 1.00 48.81 95 PRO A CA 1
ATOM 720 C C . PRO A 1 95 ? 19.958 -11.440 -34.101 1.00 48.81 95 PRO A C 1
ATOM 722 O O . PRO A 1 95 ? 21.010 -11.450 -33.455 1.00 48.81 95 PRO A O 1
ATOM 725 N N . GLY A 1 96 ? 19.268 -12.548 -34.382 1.00 64.31 96 GLY A N 1
ATOM 726 C CA . GLY A 1 96 ? 19.842 -13.885 -34.235 1.00 64.31 96 GLY A CA 1
ATOM 727 C C . GLY A 1 96 ? 21.154 -14.013 -35.028 1.00 64.31 96 GLY A C 1
ATOM 728 O O . GLY A 1 96 ? 21.418 -13.162 -35.880 1.00 64.31 96 GLY A O 1
ATOM 729 N N . PRO A 1 97 ? 21.983 -15.026 -34.715 1.00 53.28 97 PRO A N 1
ATOM 730 C CA . PRO A 1 97 ? 23.278 -15.227 -35.366 1.00 53.28 97 PRO A CA 1
ATOM 731 C C . PRO A 1 97 ? 23.177 -15.311 -36.893 1.00 53.28 97 PRO A C 1
ATOM 733 O O . PRO A 1 97 ? 22.140 -15.806 -37.394 1.00 53.28 97 PRO A O 1
#

pLDDT: mean 81.98, std 11.72, range [48.62, 96.69]

Organism: NCBI:txid2045107